Protein AF-A0A8T4UYF6-F1 (afdb_monomer_lite)

Sequence (84 aa):
MSCGKPVITSLIEDIFGSPYRGVLPPILNAKTDDQIFNAFLALKNKTKRLQMGKSSRNWVKKFHDSDIIIDRFINIYKSALYKK

pLDDT: mean 93.3, std 7.18, range [54.22, 98.44]

Secondary structure (DSSP, 8-state):
-TTT---EE---HHHHSGGGTT-----EE--SHHHHHHHHHHHHSHHHHHHHHHHHHHHHHHHS-HHHHHHHHHHHHHHHHS--

Foldseek 3Di:
DQQLFAAEEADDQVVPCVLVVSDDQLHQHDDDPVSVVVSVVQCVPVVSRNVSSVSNNVSCCVRPNPVNVVVVVVVVVCCVVVPD

Radius of gyration: 16.71 Å; chains: 1; bounding box: 36×26×49 Å

Structure (mmCIF, N/CA/C/O backbone):
data_AF-A0A8T4UYF6-F1
#
_entry.id   AF-A0A8T4UYF6-F1
#
loop_
_atom_site.group_PDB
_atom_site.id
_atom_site.type_symbol
_atom_site.label_atom_id
_atom_site.label_alt_id
_atom_site.label_comp_id
_atom_site.label_asym_id
_atom_site.label_entity_id
_atom_site.label_seq_id
_atom_site.pdbx_PDB_ins_code
_atom_site.Cartn_x
_atom_site.Cartn_y
_ato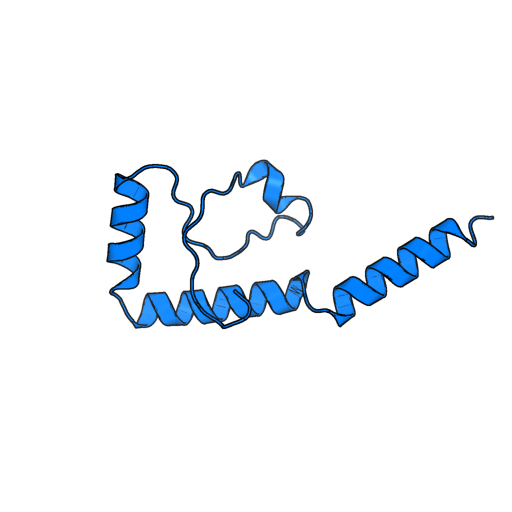m_site.Cartn_z
_atom_site.occupancy
_atom_site.B_iso_or_equiv
_atom_site.auth_seq_id
_atom_site.auth_comp_id
_atom_site.auth_asym_id
_atom_site.auth_atom_id
_atom_site.pdbx_PDB_model_num
ATOM 1 N N . MET A 1 1 ? -0.537 -2.608 -1.241 1.00 84.31 1 MET A N 1
ATOM 2 C CA . MET A 1 1 ? -1.563 -2.416 -0.192 1.00 84.31 1 MET A CA 1
ATOM 3 C C . MET A 1 1 ? -2.201 -3.765 0.131 1.00 84.31 1 MET A C 1
ATOM 5 O O . MET A 1 1 ? -1.856 -4.703 -0.573 1.00 84.31 1 MET A O 1
ATOM 9 N N . SER A 1 2 ? -3.009 -3.897 1.193 1.00 95.06 2 SER A N 1
ATOM 10 C CA . SER A 1 2 ? -3.458 -5.124 1.909 1.00 95.06 2 SER A CA 1
ATOM 11 C C . SER A 1 2 ? -2.813 -6.466 1.508 1.00 95.06 2 SER A C 1
ATOM 13 O O . SER A 1 2 ? -2.026 -7.017 2.277 1.00 95.06 2 SER A O 1
ATOM 15 N N . CYS A 1 3 ? -3.048 -6.953 0.287 1.00 95.94 3 CYS A N 1
ATOM 16 C CA . CYS A 1 3 ? -2.418 -8.138 -0.318 1.00 95.94 3 CYS A CA 1
ATOM 17 C C . CYS A 1 3 ? -0.906 -8.017 -0.637 1.00 95.94 3 CYS A C 1
ATOM 19 O O . CYS A 1 3 ? -0.338 -8.892 -1.286 1.00 95.94 3 CYS A O 1
ATOM 21 N N . GLY A 1 4 ? -0.234 -6.928 -0.257 1.00 95.12 4 GLY A N 1
ATOM 22 C CA . GLY A 1 4 ? 1.192 -6.714 -0.526 1.00 95.12 4 GLY A CA 1
ATOM 23 C C . GLY A 1 4 ? 1.538 -6.503 -2.004 1.00 95.12 4 GLY A C 1
ATOM 24 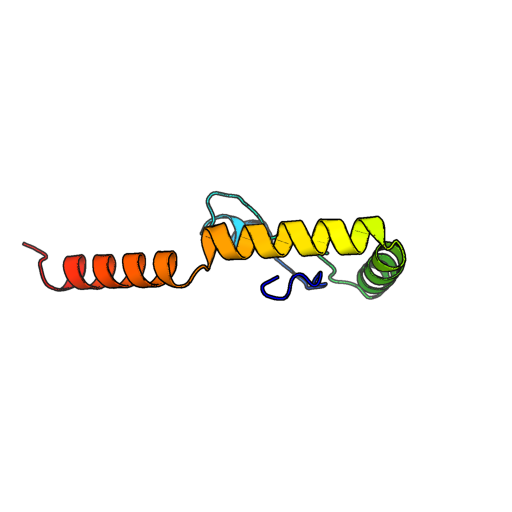O O . GLY A 1 4 ? 2.682 -6.710 -2.399 1.00 95.12 4 GLY A O 1
ATOM 25 N N . LYS A 1 5 ? 0.574 -6.098 -2.837 1.00 95.38 5 LYS A N 1
ATOM 26 C CA . LYS A 1 5 ? 0.821 -5.715 -4.235 1.00 95.38 5 LYS A CA 1
ATOM 27 C C . LYS A 1 5 ? 1.007 -4.198 -4.342 1.00 95.38 5 LYS A C 1
ATOM 29 O O . LYS A 1 5 ? 0.266 -3.469 -3.675 1.00 95.38 5 LYS A O 1
ATOM 34 N N . PRO A 1 6 ? 1.983 -3.708 -5.120 1.00 96.06 6 PRO A N 1
ATOM 35 C CA . PRO A 1 6 ? 2.081 -2.284 -5.403 1.00 96.06 6 PRO A CA 1
ATOM 36 C C . PRO A 1 6 ? 0.871 -1.775 -6.185 1.00 96.06 6 PRO A C 1
ATOM 38 O O . PRO A 1 6 ? 0.210 -2.546 -6.877 1.00 96.06 6 PRO A O 1
ATOM 41 N N . VAL A 1 7 ? 0.599 -0.478 -6.057 1.00 96.69 7 VAL A N 1
ATOM 42 C CA . VAL A 1 7 ? -0.535 0.191 -6.697 1.00 96.69 7 VAL A CA 1
ATOM 43 C C . VAL A 1 7 ? -0.032 1.414 -7.445 1.00 96.69 7 VAL A C 1
ATOM 45 O O . VAL A 1 7 ? 0.787 2.169 -6.916 1.00 96.69 7 VAL A O 1
ATOM 48 N N . ILE A 1 8 ? -0.515 1.567 -8.674 1.00 97.12 8 ILE A N 1
ATOM 49 C CA . ILE A 1 8 ? -0.362 2.764 -9.495 1.00 97.12 8 ILE A CA 1
ATOM 50 C C . ILE A 1 8 ? -1.702 3.493 -9.421 1.00 97.12 8 ILE A C 1
ATOM 52 O O . ILE A 1 8 ? -2.736 2.887 -9.693 1.00 97.12 8 ILE A O 1
ATOM 56 N N . THR A 1 9 ? -1.697 4.749 -8.993 1.00 95.69 9 THR A N 1
ATOM 57 C CA . THR A 1 9 ? -2.904 5.586 -8.924 1.00 95.69 9 THR A CA 1
ATOM 58 C C . THR A 1 9 ? -2.504 7.054 -8.991 1.00 95.69 9 THR A C 1
ATOM 60 O O . THR A 1 9 ? -1.347 7.387 -8.751 1.00 95.69 9 THR A O 1
ATOM 63 N N . SER A 1 10 ? -3.458 7.935 -9.265 1.00 94.81 10 SER A N 1
ATOM 64 C CA . SER A 1 10 ? -3.292 9.373 -9.060 1.00 94.81 10 SER A CA 1
ATOM 65 C C . SER A 1 10 ? -3.654 9.724 -7.620 1.00 94.81 10 SER A C 1
ATOM 67 O O . SER A 1 10 ? -4.681 9.272 -7.108 1.00 94.81 10 SER A O 1
ATOM 69 N N . LEU A 1 11 ? -2.807 10.509 -6.959 1.00 91.56 11 LEU A N 1
ATOM 70 C CA . LEU A 1 11 ? -3.041 11.001 -5.606 1.00 91.56 11 LEU A CA 1
ATOM 71 C C . LEU A 1 11 ? -2.619 12.472 -5.501 1.00 91.56 11 LEU A C 1
ATOM 73 O O . LEU A 1 11 ? -1.572 12.879 -6.013 1.00 91.56 11 LEU A O 1
ATOM 77 N N . ILE A 1 12 ? -3.458 13.281 -4.850 1.00 89.56 12 ILE A N 1
ATOM 78 C CA . ILE A 1 12 ? -3.148 14.673 -4.505 1.00 89.56 12 ILE A CA 1
ATOM 79 C C . ILE A 1 12 ? -2.543 14.662 -3.101 1.00 89.56 12 ILE A C 1
ATOM 81 O O . ILE A 1 12 ? -3.256 14.487 -2.114 1.00 89.56 12 ILE A O 1
ATOM 85 N N . GLU A 1 13 ? -1.221 14.783 -3.027 1.00 84.50 13 GLU A N 1
ATOM 86 C CA . GLU A 1 13 ? -0.440 14.530 -1.808 1.00 84.50 13 GLU A CA 1
ATOM 87 C C . GLU A 1 13 ? -0.814 15.474 -0.661 1.00 84.50 13 GLU A C 1
ATOM 89 O O . GLU A 1 13 ? -1.029 15.007 0.460 1.00 84.50 13 GLU A O 1
ATOM 94 N N . ASP A 1 14 ? -1.025 16.755 -0.969 1.00 80.81 14 ASP A N 1
ATOM 95 C CA . ASP A 1 14 ? -1.390 17.789 0.007 1.00 80.81 14 ASP A CA 1
ATOM 96 C C . ASP A 1 14 ? -2.707 17.486 0.735 1.00 80.81 14 ASP A C 1
ATOM 98 O O . ASP A 1 14 ? -2.849 17.739 1.930 1.00 80.81 14 ASP A O 1
ATOM 102 N N . ILE A 1 15 ? -3.670 16.889 0.029 1.00 78.44 15 ILE A N 1
ATOM 103 C CA . ILE A 1 15 ? -4.979 16.534 0.591 1.00 78.44 15 ILE A CA 1
ATOM 104 C C . ILE A 1 15 ? -4.871 15.226 1.375 1.00 78.44 15 ILE A C 1
ATOM 106 O O . ILE A 1 15 ? -5.453 15.072 2.451 1.00 78.44 15 ILE A O 1
ATOM 110 N N . PHE A 1 16 ? -4.125 14.263 0.836 1.00 80.56 16 PHE A N 1
ATOM 111 C CA . PHE A 1 16 ? -4.129 12.908 1.364 1.00 80.56 16 PHE A CA 1
ATOM 112 C C . PHE A 1 16 ? -3.248 12.741 2.602 1.00 80.56 16 PHE A C 1
ATOM 114 O O . PHE A 1 16 ? -3.531 11.870 3.416 1.00 80.56 16 PHE A O 1
ATOM 121 N N . GLY A 1 17 ? -2.192 13.540 2.777 1.00 78.62 17 GLY A N 1
ATOM 122 C CA . GLY A 1 17 ? -1.262 13.390 3.901 1.00 78.62 17 GLY A CA 1
ATOM 123 C C . GLY A 1 17 ? -1.847 13.782 5.263 1.00 78.62 17 GLY A C 1
ATOM 124 O O . GLY A 1 17 ? -1.497 13.173 6.277 1.00 78.62 17 GLY A O 1
ATOM 125 N N . SER A 1 18 ? -2.753 14.764 5.302 1.00 79.56 18 SER A N 1
ATOM 126 C CA . SER A 1 18 ? -3.263 15.352 6.552 1.00 79.56 18 SER A CA 1
ATOM 127 C C . SER A 1 18 ? -3.900 14.321 7.509 1.00 79.56 18 SER A C 1
ATOM 129 O O . SER A 1 18 ? -3.459 14.230 8.661 1.00 79.56 18 SER A O 1
ATOM 131 N N . PRO A 1 19 ? -4.814 13.431 7.063 1.00 83.56 19 PRO A N 1
ATOM 132 C CA . PRO A 1 19 ? -5.392 12.396 7.927 1.00 83.56 19 PRO A CA 1
ATOM 133 C C . PRO A 1 19 ? -4.382 11.382 8.486 1.00 83.56 19 PRO A C 1
ATOM 135 O O . PRO A 1 19 ? -4.665 10.726 9.491 1.00 83.56 19 PRO A O 1
ATOM 138 N N . TYR A 1 20 ? -3.209 11.249 7.859 1.00 87.75 20 TYR A N 1
ATOM 139 C CA . TYR A 1 20 ? -2.192 10.247 8.194 1.00 87.75 20 TYR A CA 1
ATOM 140 C C . TYR A 1 20 ? -0.914 10.871 8.764 1.00 87.75 20 TYR A C 1
ATOM 142 O O . TYR A 1 20 ? 0.165 10.286 8.657 1.00 87.75 20 TYR A O 1
ATOM 150 N N . ARG A 1 21 ? -1.020 12.048 9.402 1.00 87.00 21 ARG A N 1
ATOM 151 C CA . ARG A 1 21 ? 0.113 12.754 10.040 1.00 87.00 21 ARG A CA 1
ATOM 152 C C . ARG A 1 21 ? 1.250 13.058 9.053 1.00 87.00 21 ARG A C 1
ATOM 154 O O . ARG A 1 21 ? 2.422 12.918 9.391 1.00 87.00 21 ARG A O 1
ATOM 161 N N . GLY A 1 22 ? 0.899 13.388 7.812 1.00 87.56 22 GLY A N 1
ATOM 162 C CA . GLY A 1 22 ? 1.850 13.632 6.726 1.00 87.56 22 GLY A CA 1
ATOM 163 C C . GLY A 1 22 ? 2.480 12.368 6.133 1.00 87.56 22 GLY A C 1
ATOM 164 O O . GLY A 1 22 ? 3.318 12.470 5.242 1.00 87.56 22 GLY A O 1
ATOM 165 N N . VAL A 1 23 ? 2.100 11.166 6.586 1.00 91.19 23 VAL A N 1
ATOM 166 C CA . VAL A 1 23 ? 2.658 9.910 6.068 1.00 91.19 23 VAL A CA 1
ATOM 167 C C . VAL A 1 23 ? 1.872 9.443 4.847 1.00 91.19 23 VAL A C 1
ATOM 169 O O . VAL A 1 23 ? 0.812 8.825 4.965 1.00 91.19 23 VAL A O 1
ATOM 172 N N . LEU A 1 24 ? 2.429 9.681 3.663 1.00 92.81 24 LEU A N 1
ATOM 173 C CA . LEU A 1 24 ? 1.832 9.250 2.401 1.00 92.81 24 LEU A CA 1
ATOM 174 C C . LEU A 1 24 ? 1.861 7.718 2.228 1.00 92.81 24 LEU A C 1
ATOM 176 O O . LEU A 1 24 ? 2.802 7.053 2.684 1.00 92.81 24 LEU A O 1
ATOM 180 N N . PRO A 1 25 ? 0.851 7.133 1.556 1.00 93.81 25 PRO A N 1
ATOM 181 C CA . PRO A 1 25 ? 0.880 5.724 1.199 1.00 93.81 25 PRO A CA 1
ATOM 182 C C . PRO A 1 25 ? 1.993 5.464 0.173 1.00 93.81 25 PRO A C 1
ATOM 184 O O . PRO A 1 25 ? 2.163 6.240 -0.767 1.00 93.81 25 PRO A O 1
ATOM 187 N N . PRO A 1 26 ? 2.743 4.356 0.284 1.00 94.81 26 PRO A N 1
ATOM 188 C CA . PRO A 1 26 ? 3.772 4.024 -0.693 1.00 94.81 26 PRO A CA 1
ATOM 189 C C . PRO A 1 26 ? 3.118 3.418 -1.943 1.00 94.81 26 PRO A C 1
ATOM 191 O O . PRO A 1 26 ? 2.874 2.208 -2.033 1.00 94.81 26 PRO A O 1
ATOM 194 N N . ILE A 1 27 ? 2.821 4.300 -2.890 1.00 95.56 27 ILE A N 1
ATOM 195 C CA . ILE A 1 27 ? 2.232 4.033 -4.204 1.00 95.56 27 ILE A CA 1
ATOM 196 C C . ILE A 1 27 ? 3.138 4.589 -5.309 1.00 95.56 27 ILE A C 1
ATOM 198 O O . ILE A 1 27 ? 4.052 5.369 -5.046 1.00 95.56 27 ILE A O 1
ATOM 202 N N . LEU A 1 28 ? 2.866 4.214 -6.557 1.00 96.56 28 LEU A N 1
ATOM 203 C CA . LEU A 1 28 ? 3.382 4.930 -7.723 1.00 96.56 28 LEU A CA 1
ATOM 204 C C . LEU A 1 28 ? 2.340 5.976 -8.127 1.00 96.56 28 LEU A C 1
ATOM 206 O O . LEU A 1 28 ? 1.308 5.619 -8.694 1.00 96.56 28 LEU A O 1
ATOM 210 N N . ASN A 1 29 ? 2.601 7.239 -7.787 1.00 95.88 29 ASN A N 1
ATOM 211 C CA . ASN A 1 29 ? 1.731 8.353 -8.148 1.00 95.88 29 ASN A CA 1
ATOM 212 C C . ASN A 1 29 ? 1.912 8.678 -9.639 1.00 95.88 29 ASN A C 1
ATOM 214 O O . ASN A 1 29 ? 2.991 9.107 -10.047 1.00 95.88 29 ASN A O 1
ATOM 218 N N . ALA A 1 30 ? 0.890 8.424 -10.454 1.00 97.06 30 ALA A N 1
ATOM 219 C CA . ALA A 1 30 ? 0.933 8.633 -11.900 1.00 97.06 30 ALA A CA 1
ATOM 220 C C . ALA A 1 30 ? -0.385 9.240 -12.396 1.00 97.06 30 ALA A C 1
ATOM 222 O O . ALA A 1 30 ? -1.465 8.791 -12.008 1.00 97.06 30 ALA A O 1
ATOM 223 N N . LYS A 1 31 ? -0.282 10.266 -13.247 1.00 96.38 31 LYS A N 1
ATOM 224 C CA . LYS A 1 31 ? -1.399 11.076 -13.762 1.00 96.38 31 LYS A CA 1
ATOM 225 C C . LYS A 1 31 ? -1.480 11.103 -15.286 1.00 96.38 31 LYS A C 1
ATOM 227 O O . LYS A 1 31 ? -2.572 11.262 -15.815 1.00 96.38 31 LYS A O 1
ATOM 232 N N . THR A 1 32 ? -0.348 10.972 -15.974 1.00 97.81 32 THR A N 1
ATOM 233 C CA . THR A 1 32 ? -0.271 10.963 -17.443 1.00 97.81 32 THR A CA 1
ATOM 234 C C . THR A 1 32 ? 0.105 9.583 -17.970 1.00 97.81 32 THR A C 1
ATOM 236 O O . THR A 1 32 ? 0.686 8.775 -17.242 1.00 97.81 32 THR A O 1
ATOM 239 N N . ASP A 1 33 ? -0.165 9.333 -19.249 1.00 98.12 33 ASP A N 1
ATOM 240 C CA . ASP A 1 33 ? 0.158 8.065 -19.913 1.00 98.12 33 ASP A CA 1
ATOM 241 C C . ASP A 1 33 ? 1.651 7.725 -19.805 1.00 98.12 33 ASP A C 1
ATOM 243 O O . ASP A 1 33 ? 2.005 6.607 -19.429 1.00 98.12 33 ASP A O 1
ATOM 247 N N . ASP A 1 34 ? 2.533 8.710 -19.999 1.00 98.44 34 ASP A N 1
ATOM 248 C CA . ASP A 1 34 ? 3.979 8.533 -19.831 1.00 98.44 34 ASP A CA 1
ATOM 249 C C . ASP A 1 34 ? 4.355 8.151 -18.395 1.00 98.44 34 ASP A C 1
ATOM 251 O O . ASP A 1 34 ? 5.218 7.299 -18.165 1.00 98.44 34 ASP A O 1
ATOM 255 N N . GLN A 1 35 ? 3.711 8.753 -17.393 1.00 98.06 35 GLN A N 1
ATOM 256 C CA . GLN A 1 35 ? 3.959 8.410 -15.991 1.00 98.06 35 GLN A CA 1
ATOM 257 C C . GLN A 1 35 ? 3.473 6.995 -15.673 1.00 98.06 35 GLN A C 1
ATOM 259 O O . GLN A 1 35 ? 4.159 6.256 -14.963 1.00 98.06 35 GLN A O 1
ATOM 264 N N . ILE A 1 36 ? 2.325 6.598 -16.222 1.00 98.25 36 ILE A N 1
ATOM 265 C CA . ILE A 1 36 ? 1.776 5.247 -1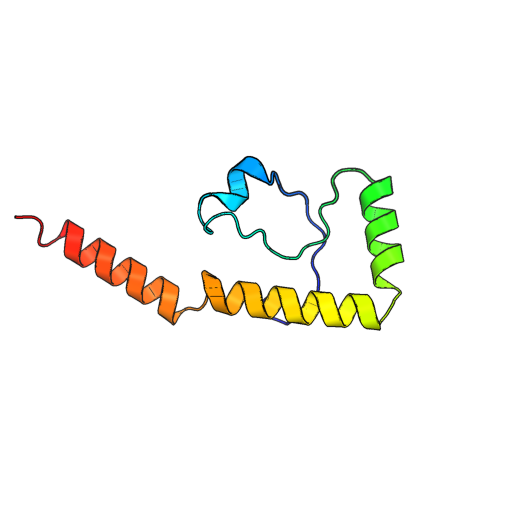6.078 1.00 98.25 36 ILE A CA 1
ATOM 266 C C . ILE A 1 36 ? 2.718 4.231 -16.735 1.00 98.25 36 ILE A C 1
ATOM 268 O O . ILE A 1 36 ? 3.092 3.238 -16.106 1.00 98.25 36 ILE A O 1
ATOM 272 N N . PHE A 1 37 ? 3.171 4.495 -17.961 1.00 98.25 37 PHE A N 1
ATOM 273 C CA . PHE A 1 37 ? 4.124 3.647 -18.673 1.00 98.25 37 PHE A CA 1
ATOM 274 C C . PHE A 1 37 ? 5.437 3.489 -17.892 1.00 98.25 37 PHE A C 1
ATOM 276 O O . PHE A 1 37 ? 5.890 2.368 -17.635 1.00 98.25 37 PHE A O 1
ATOM 283 N N . ASN A 1 38 ? 6.008 4.595 -17.412 1.00 98.12 38 ASN A N 1
ATOM 284 C CA . ASN A 1 38 ? 7.220 4.577 -16.594 1.00 98.12 38 ASN A CA 1
ATOM 285 C C . ASN A 1 38 ? 7.023 3.834 -15.261 1.00 98.12 38 ASN A C 1
ATOM 287 O O . ASN A 1 38 ? 7.919 3.114 -14.808 1.00 98.12 38 ASN A O 1
ATOM 291 N N . ALA A 1 39 ? 5.842 3.942 -14.647 1.00 97.69 39 ALA A N 1
ATOM 292 C CA . ALA A 1 39 ? 5.481 3.183 -13.455 1.00 97.69 39 ALA A CA 1
ATOM 293 C C . ALA A 1 39 ? 5.471 1.666 -13.731 1.00 97.69 39 ALA A C 1
ATOM 295 O O . ALA A 1 39 ? 6.026 0.893 -12.941 1.00 97.69 39 ALA A O 1
ATOM 296 N N . PHE A 1 40 ? 4.937 1.229 -14.876 1.00 97.31 40 PHE A N 1
ATOM 297 C CA . PHE A 1 40 ? 5.016 -0.172 -15.301 1.00 97.31 40 PHE A CA 1
ATOM 298 C C . PHE A 1 40 ? 6.458 -0.632 -15.534 1.00 97.31 40 PHE A C 1
ATOM 300 O O . PHE A 1 40 ? 6.843 -1.696 -15.035 1.00 97.31 40 PHE A O 1
ATOM 307 N N . LEU A 1 41 ? 7.281 0.169 -16.218 1.00 98.12 41 LEU A N 1
ATOM 308 C CA . LEU A 1 41 ? 8.700 -0.143 -16.419 1.00 98.12 41 LEU A CA 1
ATOM 309 C C . LEU A 1 41 ? 9.439 -0.303 -15.085 1.00 98.12 41 LEU A C 1
ATOM 311 O O . LEU A 1 41 ? 10.164 -1.282 -14.891 1.00 98.12 41 LEU A O 1
ATOM 315 N N . ALA A 1 42 ? 9.194 0.592 -14.128 1.00 96.50 42 ALA A N 1
ATOM 316 C CA . ALA A 1 42 ? 9.769 0.505 -12.791 1.00 96.50 42 ALA A CA 1
ATOM 317 C C . ALA A 1 42 ? 9.376 -0.793 -12.057 1.00 96.50 42 ALA A C 1
ATOM 319 O O . ALA A 1 42 ? 10.188 -1.357 -11.317 1.00 96.50 42 ALA A O 1
ATOM 320 N N . LEU A 1 43 ? 8.152 -1.289 -12.263 1.00 96.62 43 LEU A N 1
ATOM 321 C CA . LEU A 1 43 ? 7.649 -2.522 -11.646 1.00 96.62 43 LEU A CA 1
ATOM 322 C C . LEU A 1 43 ? 8.169 -3.817 -12.288 1.00 96.62 43 LEU A C 1
ATOM 324 O O . LEU A 1 43 ? 8.029 -4.886 -11.674 1.00 96.62 43 LEU A O 1
ATOM 328 N N . LYS A 1 44 ? 8.812 -3.751 -13.464 1.00 97.44 44 LYS A N 1
ATOM 329 C CA . LYS A 1 44 ? 9.520 -4.909 -14.047 1.00 97.44 44 LYS A CA 1
ATOM 330 C C . LYS A 1 44 ? 10.640 -5.393 -13.123 1.00 97.44 44 LYS A C 1
ATOM 332 O O . LYS A 1 44 ? 10.885 -6.596 -13.031 1.00 97.44 44 LYS A O 1
ATOM 337 N N . ASN A 1 45 ? 11.266 -4.484 -12.371 1.00 97.44 45 ASN A N 1
ATOM 338 C CA . ASN A 1 45 ? 12.239 -4.843 -11.346 1.00 97.44 45 ASN A CA 1
ATOM 339 C C . ASN A 1 45 ? 11.544 -5.571 -10.177 1.00 97.44 45 ASN A C 1
ATOM 341 O O . ASN A 1 45 ? 10.785 -4.983 -9.401 1.00 97.44 45 ASN A O 1
ATOM 345 N N . LYS A 1 46 ? 11.825 -6.874 -10.038 1.00 97.06 46 LYS A N 1
ATOM 346 C CA . LYS A 1 46 ? 11.241 -7.740 -9.001 1.00 97.06 46 LYS A CA 1
ATOM 347 C C . LYS A 1 46 ? 11.510 -7.217 -7.587 1.00 97.06 46 LYS A C 1
ATOM 349 O O . LYS A 1 46 ? 10.584 -7.199 -6.779 1.00 97.06 46 LYS A O 1
ATOM 354 N N . THR A 1 47 ? 12.730 -6.775 -7.296 1.00 97.50 47 THR A N 1
ATOM 355 C CA . THR A 1 47 ? 13.117 -6.270 -5.971 1.00 97.50 47 THR A CA 1
ATOM 356 C C . THR A 1 47 ? 12.316 -5.027 -5.608 1.00 97.50 47 THR A C 1
ATOM 358 O O . THR A 1 47 ? 11.673 -5.002 -4.558 1.00 97.50 47 THR A O 1
ATOM 361 N N . LYS A 1 48 ? 12.248 -4.044 -6.515 1.00 95.81 48 LYS A N 1
ATOM 362 C CA . LYS A 1 48 ? 11.458 -2.817 -6.319 1.00 95.81 48 LYS A CA 1
ATOM 363 C C . LYS A 1 48 ? 9.978 -3.132 -6.095 1.00 95.81 48 LYS A C 1
ATOM 365 O O . LYS A 1 48 ? 9.361 -2.623 -5.159 1.00 95.81 48 LYS A O 1
ATOM 370 N N . ARG A 1 49 ? 9.417 -4.026 -6.914 1.00 96.94 49 ARG A N 1
ATOM 371 C CA . ARG A 1 49 ? 8.018 -4.464 -6.815 1.00 96.94 49 ARG A CA 1
ATOM 372 C C . ARG A 1 49 ? 7.706 -5.130 -5.470 1.00 96.94 49 ARG A C 1
ATOM 374 O O . ARG A 1 49 ? 6.676 -4.821 -4.871 1.00 96.94 49 ARG A O 1
ATOM 381 N N . LEU A 1 50 ? 8.584 -6.005 -4.977 1.00 97.50 50 LEU A N 1
ATOM 382 C CA . LEU A 1 50 ? 8.418 -6.665 -3.675 1.00 97.50 50 LEU A CA 1
ATOM 383 C C . LEU A 1 50 ? 8.576 -5.689 -2.506 1.00 97.50 50 LEU A C 1
ATOM 385 O O . LEU A 1 50 ? 7.759 -5.706 -1.584 1.00 97.50 50 LEU A O 1
ATOM 389 N N . GLN A 1 51 ? 9.583 -4.815 -2.556 1.00 97.19 51 GLN A N 1
ATOM 390 C CA . GLN A 1 51 ? 9.822 -3.809 -1.522 1.00 97.19 51 GLN A CA 1
ATOM 391 C C . GLN A 1 51 ? 8.619 -2.876 -1.378 1.00 97.19 51 GLN A C 1
ATOM 393 O O . GLN A 1 51 ? 8.107 -2.692 -0.275 1.00 97.19 51 GLN A O 1
ATOM 398 N N . MET A 1 52 ? 8.101 -2.356 -2.491 1.00 96.88 52 MET A N 1
ATOM 399 C CA . MET A 1 52 ? 6.926 -1.487 -2.472 1.00 96.88 52 MET A CA 1
ATOM 400 C C . MET A 1 52 ? 5.664 -2.225 -2.009 1.00 96.88 52 MET A C 1
ATOM 402 O O . MET A 1 52 ? 4.857 -1.688 -1.247 1.00 96.88 52 MET A O 1
ATOM 406 N N . GLY A 1 53 ? 5.510 -3.489 -2.403 1.00 97.00 53 GLY A N 1
ATOM 407 C CA . GLY A 1 53 ? 4.466 -4.367 -1.883 1.00 97.00 53 GLY A CA 1
ATOM 408 C C . GLY A 1 53 ? 4.495 -4.490 -0.355 1.00 97.00 53 GLY A C 1
ATOM 409 O O . GLY A 1 53 ? 3.474 -4.286 0.309 1.00 97.00 53 GLY A O 1
ATOM 410 N N . LYS A 1 54 ? 5.677 -4.741 0.217 1.00 97.88 54 LYS A N 1
ATOM 411 C CA . LYS A 1 54 ? 5.889 -4.820 1.670 1.00 97.88 54 LYS A CA 1
ATOM 412 C C . LYS A 1 54 ? 5.594 -3.487 2.359 1.00 97.88 54 LYS A C 1
ATOM 414 O O . LYS A 1 54 ? 4.804 -3.461 3.302 1.00 97.88 54 LYS A O 1
ATOM 419 N N . SER A 1 55 ? 6.161 -2.387 1.865 1.00 97.38 55 SER A N 1
ATOM 420 C CA . SER A 1 55 ? 5.949 -1.052 2.440 1.00 97.38 55 SER A CA 1
ATOM 421 C C . SER A 1 55 ? 4.473 -0.661 2.433 1.00 97.38 55 SER A C 1
ATOM 423 O O . SER A 1 55 ? 3.952 -0.180 3.435 1.00 97.38 55 SER A O 1
ATOM 425 N N . SER A 1 56 ? 3.763 -0.941 1.340 1.00 96.38 56 SER A N 1
ATOM 426 C CA . SER A 1 56 ? 2.338 -0.617 1.219 1.00 96.38 56 SER A CA 1
ATOM 427 C C . SER A 1 56 ? 1.440 -1.480 2.092 1.00 96.38 56 SER A C 1
ATOM 429 O O . SER A 1 56 ? 0.402 -1.005 2.542 1.00 96.38 56 SER A O 1
ATOM 431 N N . ARG A 1 57 ? 1.820 -2.727 2.384 1.00 97.50 57 ARG A N 1
ATOM 432 C CA . ARG A 1 57 ? 1.123 -3.535 3.394 1.00 97.50 57 ARG A CA 1
ATOM 433 C C . ARG A 1 57 ? 1.370 -3.008 4.807 1.00 97.50 57 ARG A C 1
ATOM 435 O O . ARG A 1 57 ? 0.429 -2.934 5.588 1.00 97.50 57 ARG A O 1
ATOM 442 N N . ASN A 1 58 ? 2.604 -2.624 5.125 1.00 97.00 58 ASN A N 1
ATOM 443 C CA . ASN A 1 58 ? 2.939 -2.056 6.433 1.00 97.00 58 ASN A CA 1
ATOM 444 C C . ASN A 1 58 ? 2.212 -0.731 6.685 1.00 97.00 58 ASN A C 1
ATOM 446 O O . ASN A 1 58 ? 1.723 -0.508 7.786 1.00 97.00 58 ASN A O 1
ATOM 450 N N . TRP A 1 59 ? 2.095 0.118 5.661 1.00 96.25 59 TRP A N 1
ATOM 451 C CA . TRP A 1 59 ? 1.318 1.353 5.751 1.00 96.25 59 TRP A CA 1
ATOM 452 C C . TRP A 1 59 ? -0.164 1.073 6.045 1.00 96.25 59 TRP A C 1
ATOM 454 O O . TRP A 1 59 ? -0.718 1.658 6.970 1.00 96.25 59 TRP A O 1
ATOM 464 N N . VAL A 1 60 ? -0.776 0.104 5.351 1.00 96.19 60 VAL A N 1
ATOM 465 C CA . VAL A 1 60 ? -2.163 -0.316 5.626 1.00 96.19 60 VAL A CA 1
ATOM 466 C C . VAL A 1 60 ? -2.321 -0.809 7.062 1.00 96.19 60 VAL A C 1
ATOM 468 O O . VAL A 1 60 ? -3.207 -0.335 7.756 1.00 96.19 60 VAL A O 1
ATOM 471 N N . LYS A 1 61 ? -1.436 -1.684 7.551 1.00 95.69 61 LYS A N 1
ATOM 472 C CA . LYS A 1 61 ? -1.486 -2.154 8.947 1.00 95.69 61 LYS A CA 1
ATOM 473 C C . LYS A 1 61 ? -1.354 -1.029 9.976 1.00 95.69 61 LYS A C 1
ATOM 475 O O . LYS A 1 61 ? -1.840 -1.146 11.088 1.00 95.69 61 LYS A O 1
ATOM 480 N N . LYS A 1 62 ? -0.653 0.050 9.634 1.00 95.00 62 LYS A N 1
ATOM 481 C CA . LYS A 1 62 ? -0.439 1.170 10.553 1.00 95.00 62 LYS A CA 1
ATOM 482 C C . LYS A 1 62 ? -1.652 2.096 10.655 1.00 95.00 62 LYS A C 1
ATOM 484 O O . LYS A 1 62 ? -1.857 2.693 11.704 1.00 95.00 62 LYS A O 1
ATOM 489 N N . PHE A 1 63 ? -2.401 2.269 9.568 1.00 93.94 63 PHE A N 1
ATOM 490 C CA . PHE A 1 63 ? -3.424 3.318 9.478 1.00 93.94 63 PHE A CA 1
ATOM 491 C C . PHE A 1 63 ? -4.839 2.810 9.192 1.00 93.94 63 PHE A C 1
ATOM 493 O O . PHE A 1 63 ? -5.799 3.524 9.459 1.00 93.94 63 PHE A O 1
ATOM 500 N N . HIS A 1 64 ? -4.970 1.599 8.657 1.00 94.12 64 HIS A N 1
ATOM 501 C CA . HIS A 1 64 ? -6.223 1.011 8.175 1.00 94.12 64 HIS A CA 1
ATOM 502 C C . HIS A 1 64 ? -6.457 -0.408 8.699 1.00 94.12 64 HIS A C 1
ATOM 504 O O . HIS A 1 64 ? -7.293 -1.128 8.158 1.00 94.12 64 HIS A O 1
ATOM 510 N N . ASP A 1 65 ? -5.705 -0.835 9.712 1.00 95.50 65 ASP A N 1
ATOM 511 C CA . ASP A 1 65 ? -6.007 -2.083 10.403 1.00 95.50 65 ASP A CA 1
ATOM 512 C C . ASP A 1 65 ? -7.375 -1.986 11.091 1.00 95.50 65 ASP A C 1
ATOM 514 O O . ASP A 1 65 ? -7.745 -0.916 11.588 1.00 95.50 65 ASP A O 1
ATOM 518 N N . SER A 1 66 ? -8.145 -3.076 11.070 1.00 95.56 66 SER A N 1
ATOM 519 C CA . SER A 1 66 ? -9.519 -3.076 11.574 1.00 95.56 66 SER A CA 1
ATOM 520 C C . SER A 1 66 ? -9.581 -2.661 13.033 1.00 95.56 66 SER A C 1
ATOM 522 O O . SER A 1 66 ? -10.462 -1.882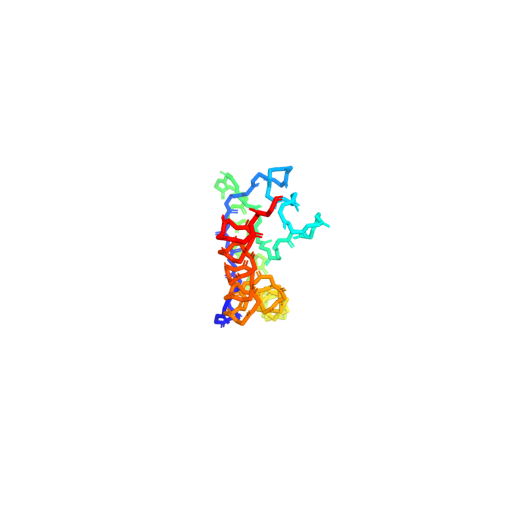 13.384 1.00 95.56 66 SER A O 1
ATOM 524 N N . ASP A 1 67 ? -8.625 -3.101 13.847 1.00 95.69 67 ASP A N 1
ATOM 525 C CA . ASP A 1 67 ? -8.636 -2.839 15.284 1.00 95.69 67 ASP A CA 1
ATOM 526 C C . ASP A 1 67 ? -8.449 -1.336 15.543 1.00 95.69 67 AS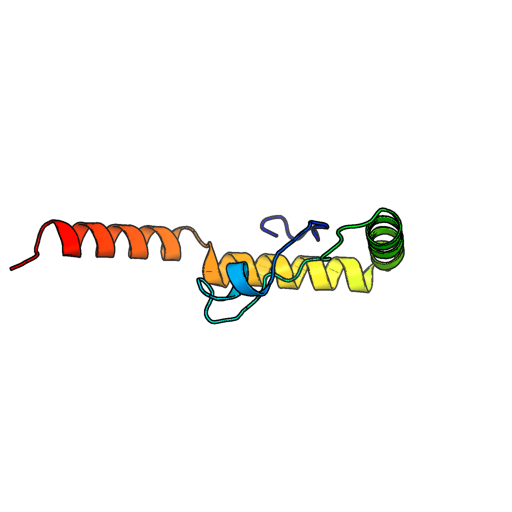P A C 1
ATOM 528 O O . ASP A 1 67 ? -9.219 -0.715 16.273 1.00 95.69 67 ASP A O 1
ATOM 532 N N . ILE A 1 68 ? -7.524 -0.707 14.807 1.00 93.38 68 ILE A N 1
ATOM 533 C CA . ILE A 1 68 ? -7.269 0.742 14.863 1.00 93.38 68 ILE A CA 1
ATOM 534 C C . ILE A 1 68 ? -8.519 1.542 14.469 1.00 93.38 68 ILE A C 1
ATOM 536 O O . ILE A 1 68 ? -8.843 2.564 15.083 1.00 93.38 68 ILE A O 1
ATOM 540 N N . ILE A 1 69 ? -9.208 1.112 13.412 1.00 94.62 69 ILE A N 1
ATOM 541 C CA . ILE A 1 69 ? -10.389 1.811 12.900 1.00 94.62 69 ILE A CA 1
ATOM 542 C C . ILE A 1 69 ? -11.592 1.623 13.831 1.00 94.62 69 ILE A C 1
ATOM 544 O O . ILE A 1 69 ? -12.297 2.595 14.113 1.00 94.62 69 ILE A O 1
ATOM 548 N N . ILE A 1 70 ? -11.810 0.411 14.340 1.00 97.38 70 ILE A N 1
ATOM 549 C CA . ILE A 1 70 ? -12.892 0.095 15.279 1.00 97.38 70 ILE A CA 1
ATOM 550 C C . ILE A 1 70 ? -12.721 0.893 16.572 1.00 97.38 70 ILE A C 1
ATOM 552 O O . ILE A 1 70 ? -13.666 1.563 16.992 1.00 97.38 70 ILE A O 1
ATOM 556 N N . ASP A 1 71 ? -11.518 0.921 17.148 1.00 95.50 71 ASP A N 1
ATOM 557 C CA . ASP A 1 71 ? -11.232 1.705 18.353 1.00 95.50 71 ASP A CA 1
ATOM 558 C C . ASP A 1 71 ? -11.533 3.194 18.148 1.00 95.50 71 ASP A C 1
ATOM 560 O O . ASP A 1 71 ? -12.114 3.861 19.014 1.00 95.50 71 ASP A O 1
ATOM 564 N N . ARG A 1 72 ? -11.200 3.732 16.968 1.00 93.12 72 ARG A N 1
ATOM 565 C CA . ARG A 1 72 ? -11.531 5.115 16.611 1.00 93.12 72 ARG A CA 1
ATOM 566 C C . ARG A 1 72 ? -13.043 5.340 16.574 1.00 93.12 72 ARG A C 1
ATOM 568 O O . ARG A 1 72 ? -13.505 6.344 17.119 1.00 93.12 72 ARG A O 1
ATOM 575 N N . PHE A 1 73 ? -13.809 4.434 15.970 1.00 95.69 73 PHE A N 1
ATOM 576 C CA . PHE A 1 73 ? -15.270 4.543 15.926 1.00 95.69 73 PHE A CA 1
ATOM 577 C C . PHE A 1 73 ? -15.910 4.424 17.310 1.00 95.69 73 PHE A C 1
ATOM 579 O O . PHE A 1 73 ? -16.770 5.238 17.645 1.00 95.69 73 PHE A O 1
ATOM 586 N N . ILE A 1 74 ? -15.443 3.494 18.147 1.0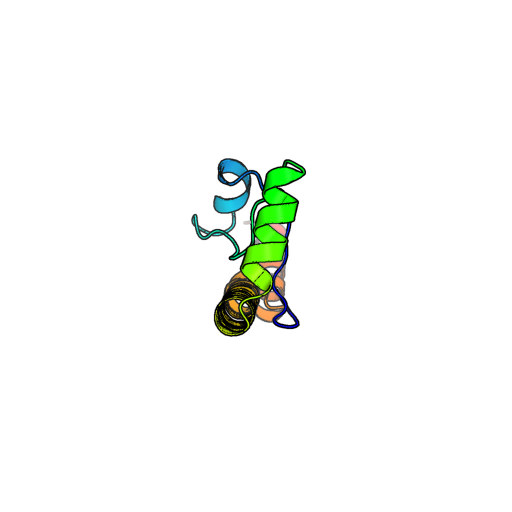0 96.31 74 ILE A N 1
ATOM 587 C CA . ILE A 1 74 ? -15.902 3.361 19.536 1.00 96.31 74 ILE A CA 1
ATOM 588 C C . ILE A 1 74 ? -15.689 4.675 20.296 1.00 96.31 74 ILE A C 1
ATOM 590 O O . ILE A 1 74 ? -16.601 5.150 20.975 1.00 96.31 74 ILE A O 1
ATOM 594 N N . ASN A 1 75 ? -14.515 5.295 20.162 1.00 95.25 75 ASN A N 1
ATOM 595 C CA . ASN A 1 75 ? -14.215 6.565 20.823 1.00 95.25 75 ASN A CA 1
ATOM 596 C C . ASN A 1 75 ? -15.090 7.715 20.311 1.00 95.25 75 ASN A C 1
ATOM 598 O O . ASN A 1 75 ? -15.562 8.525 21.110 1.00 95.25 75 ASN A O 1
ATOM 602 N N . ILE A 1 76 ? -15.361 7.764 19.003 1.00 95.69 76 ILE A N 1
ATOM 603 C CA . ILE A 1 76 ? -16.290 8.742 18.424 1.00 95.69 76 ILE A CA 1
ATOM 604 C C . ILE A 1 76 ? -17.684 8.565 19.034 1.00 95.69 76 ILE A C 1
ATOM 606 O O . ILE A 1 76 ? -18.246 9.542 19.533 1.00 95.69 76 ILE A O 1
ATOM 610 N N . TYR A 1 77 ? -18.213 7.340 19.076 1.00 96.38 77 TYR A N 1
ATOM 611 C CA . TYR A 1 77 ? -19.533 7.069 19.651 1.00 96.38 77 TYR A CA 1
ATOM 612 C C . TYR A 1 77 ? -19.602 7.405 21.136 1.00 96.38 77 TYR A C 1
ATOM 614 O O . TYR A 1 77 ? -20.537 8.083 21.556 1.00 96.38 77 TYR A O 1
ATOM 622 N N . LYS A 1 78 ? -18.586 7.036 21.924 1.00 95.88 78 LYS A N 1
ATOM 623 C CA . LYS A 1 78 ? -18.501 7.442 23.334 1.00 95.88 78 LYS A CA 1
ATOM 624 C C . LYS A 1 78 ? -18.499 8.964 23.487 1.00 95.88 78 LYS A C 1
ATOM 626 O O . LYS A 1 78 ? -19.212 9.481 24.338 1.00 95.88 78 LYS A O 1
ATOM 631 N N . SER A 1 79 ? -17.752 9.687 22.651 1.00 95.06 79 SER A N 1
ATOM 632 C CA . SER A 1 79 ? -17.709 11.154 22.711 1.00 95.06 79 SER A CA 1
ATOM 633 C C . SER A 1 79 ? -19.037 11.812 22.324 1.00 95.06 79 SER A C 1
ATOM 635 O O . SER A 1 79 ? -19.365 12.874 22.839 1.00 95.06 79 SER A O 1
ATOM 637 N N . ALA A 1 80 ? -19.809 11.195 21.429 1.00 94.12 80 ALA A N 1
ATOM 638 C CA . ALA A 1 80 ? -21.109 11.706 21.010 1.00 94.12 80 ALA A CA 1
ATOM 639 C C . ALA A 1 80 ? -22.206 11.412 22.046 1.00 94.12 80 ALA A C 1
ATOM 641 O O . ALA A 1 80 ? -23.039 12.274 22.305 1.00 94.12 80 ALA A O 1
ATOM 642 N N . LEU A 1 81 ? -22.187 10.217 22.645 1.00 93.50 81 LEU A N 1
ATOM 643 C CA . LEU A 1 81 ? -23.203 9.751 23.594 1.00 93.50 81 LEU A CA 1
ATOM 644 C C . LEU A 1 81 ? -22.980 10.250 25.027 1.00 93.50 81 LEU A C 1
ATOM 646 O O . LEU A 1 81 ? -23.948 10.434 25.756 1.00 93.50 81 LEU A O 1
ATOM 650 N N . TYR A 1 82 ? -21.727 10.460 25.441 1.00 87.12 82 TYR A N 1
ATOM 651 C CA . TYR A 1 82 ? -21.372 10.821 26.821 1.00 87.12 82 TYR A CA 1
ATOM 652 C C . TYR A 1 82 ? -20.783 12.229 26.959 1.00 87.12 82 TYR A C 1
ATOM 654 O O . TYR A 1 82 ? -20.109 12.523 27.948 1.00 87.12 82 TYR A O 1
ATOM 662 N N . LYS A 1 83 ? -21.028 13.111 25.984 1.00 65.81 83 LYS A N 1
ATOM 663 C CA . LYS A 1 83 ? -20.741 14.544 26.119 1.00 65.81 83 LYS A CA 1
ATOM 664 C C . LYS A 1 83 ? -21.556 15.105 27.297 1.00 65.81 83 LYS A C 1
ATOM 666 O O . LYS A 1 83 ? -22.775 15.206 27.195 1.00 65.81 83 LYS A O 1
ATOM 671 N N . LYS A 1 84 ? -20.881 15.409 28.410 1.00 54.22 84 LYS A N 1
ATOM 672 C CA . LYS A 1 84 ? -21.375 16.327 29.446 1.00 54.22 84 LYS A CA 1
ATOM 673 C C . LYS A 1 84 ? -21.087 17.759 29.026 1.00 54.22 84 LYS A C 1
ATOM 675 O O . LYS A 1 84 ? -19.986 17.975 28.470 1.00 54.22 84 LYS A O 1
#